Protein AF-A0A8J4QG45-F1 (afdb_monomer)

Solvent-accessible surface area (backbone atoms only — not comparable to full-atom values): 6250 Å² total; per-residue (Å²): 132,86,80,77,76,74,67,79,67,45,32,31,33,36,37,60,54,70,72,54,40,68,73,65,68,37,71,68,53,55,53,52,34,47,77,71,35,31,43,82,40,81,55,62,88,91,49,70,58,76,74,71,56,86,50,55,30,36,44,52,68,76,86,48,72,69,56,52,51,40,52,51,53,26,46,72,77,42,69,80,45,45,61,39,70,50,74,80,65,47,62,38,62,74,35,77,72,51,61,75,55,88,131

Foldseek 3Di:
DDPPPLDAQAEEEEEDDPVCCVVPVDPVVQVVCVVVSYHYHYDDLVDQPLPRDDHQEYEYDDQDPSVLVSVVVCCVNPVNYHYPPRNVVVVCVVPPVSVPDDD

Mean predicted aligned error: 8.52 Å

pLDDT: mean 82.99, std 15.91, range [38.06, 96.12]

Organism: NCBI:txid60419

Sequence (103 aa):
MSSSSSSPMYSIGYAASPMKVQRFIQNSLINQAKQQGIDLIKIDPTKPLTHQGPFGCIINKFYSSDWNHQLHLLSLHHPNVVVIDQPQAIEHVLNRVLMWLPG

Nearest PDB struct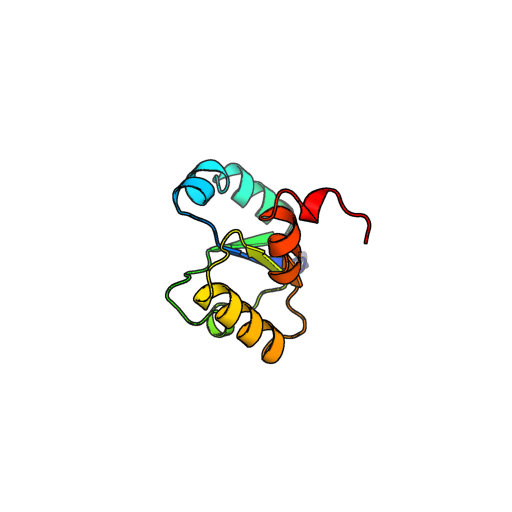ures (foldseek):
  7tn7-assembly1_A-2  TM=9.584E-01  e=4.528E-11  Zea mays
  7tn6-assembly1_A-2  TM=9.558E-01  e=7.756E-11  Zea mays
  7tn3-assembly1_A-2  TM=9.563E-01  e=2.276E-10  Zea mays
  7tn5-assembly1_A-2  TM=9.621E-01  e=4.169E-10  Zea mays
  7tn8-assembly1_A-2  TM=9.280E-01  e=2.128E-10  Zea mays

Secondary structure (DSSP, 8-state):
------PPPEEEEEE--HHHHHHH--HHHHHHHHHTTEEEEE--TTS-GGGS---SEEEE----HHHHHHHHHHHHH-TT-EEES-HHHHHHHHSTTGGGS--

Radius of gyration: 16.19 Å; Cα contacts (8 Å, |Δi|>4): 117; chains: 1; bounding box: 32×30×58 Å

InterPro domains:
  IPR008656 Inositol-tetrakisphosphate 1-kinase [PTHR14217] (9-99)
  IPR041429 Inositol-tetrakisphosphate 1-kinase, N-terminal [PF17927] (12-90)

Structure (mmCIF, N/CA/C/O backbone):
data_AF-A0A8J4QG45-F1
#
_entry.id   AF-A0A8J4QG45-F1
#
loop_
_atom_site.group_PDB
_atom_site.id
_atom_site.type_symbol
_atom_site.label_atom_id
_atom_site.label_alt_id
_atom_site.label_comp_id
_atom_site.label_asym_id
_atom_site.label_entity_id
_atom_site.label_seq_id
_atom_site.pdbx_PDB_ins_code
_atom_site.Cartn_x
_atom_site.Cartn_y
_atom_site.Cartn_z
_atom_site.occupancy
_atom_site.B_iso_or_equiv
_atom_site.auth_seq_id
_atom_site.auth_comp_id
_atom_site.auth_asym_id
_atom_site.auth_atom_id
_atom_site.pdbx_PDB_model_num
ATOM 1 N N . MET A 1 1 ? -24.597 1.446 31.214 1.00 38.06 1 MET A N 1
ATOM 2 C CA . MET A 1 1 ? -23.312 1.047 30.601 1.00 38.06 1 MET A CA 1
ATOM 3 C C . MET A 1 1 ? -23.485 1.187 29.103 1.00 38.06 1 MET A C 1
ATOM 5 O O . MET A 1 1 ? -24.177 0.374 28.508 1.00 38.06 1 MET A O 1
ATOM 9 N N . SER A 1 2 ? -23.007 2.287 28.528 1.00 41.31 2 SER A N 1
ATOM 10 C CA . SER A 1 2 ? -23.213 2.591 27.111 1.00 41.31 2 SER A CA 1
ATOM 11 C C . SER A 1 2 ? -22.343 1.660 26.276 1.00 41.31 2 SER A C 1
ATOM 13 O O . SER A 1 2 ? -21.120 1.754 26.315 1.00 41.31 2 SER A O 1
ATOM 15 N N . SER A 1 3 ? -22.972 0.735 25.558 1.00 46.19 3 SER A N 1
ATOM 16 C CA . SER A 1 3 ? -22.328 -0.061 24.521 1.00 46.19 3 SER A CA 1
ATOM 17 C C . SER A 1 3 ? -21.884 0.886 23.409 1.00 46.19 3 SER A C 1
ATOM 19 O O . SER A 1 3 ? -22.696 1.308 22.588 1.00 46.19 3 SER A O 1
ATOM 21 N N . SER A 1 4 ? -20.608 1.267 23.407 1.00 51.62 4 SER A N 1
ATOM 22 C CA . SER A 1 4 ? -19.989 1.917 22.259 1.00 51.62 4 SER A CA 1
ATOM 23 C C . SER A 1 4 ? -19.990 0.906 21.119 1.00 51.62 4 SER A C 1
ATOM 25 O O . SER A 1 4 ? -19.142 0.015 21.075 1.00 51.62 4 SER A O 1
ATOM 27 N N . SER A 1 5 ? -20.966 0.999 20.221 1.00 50.84 5 SER A N 1
ATOM 28 C CA . SER A 1 5 ? -20.880 0.352 18.921 1.00 50.84 5 SER A CA 1
ATOM 29 C C . SER A 1 5 ? -19.677 0.968 18.213 1.00 50.84 5 SER A C 1
ATOM 31 O O . SER A 1 5 ? -19.758 2.089 17.712 1.00 50.84 5 SER A O 1
ATOM 33 N N . SER A 1 6 ? -18.530 0.290 18.244 1.00 60.97 6 SER A N 1
ATOM 34 C CA . SER A 1 6 ? -17.402 0.657 17.399 1.00 60.97 6 SER A CA 1
ATOM 35 C C . SER A 1 6 ? -17.883 0.516 15.962 1.00 60.97 6 SER A C 1
ATOM 37 O O . SER A 1 6 ? -18.101 -0.606 15.498 1.00 60.97 6 SER A O 1
ATOM 39 N N . SER A 1 7 ? -18.117 1.635 15.280 1.00 61.75 7 SER A N 1
ATOM 40 C CA . SER A 1 7 ? -18.342 1.623 13.838 1.00 61.75 7 SER A CA 1
ATOM 41 C C . SER A 1 7 ? -17.225 0.796 13.185 1.00 61.75 7 SER A C 1
ATOM 43 O O . SER A 1 7 ? -16.072 0.930 13.608 1.00 61.75 7 SER A O 1
ATOM 45 N N . PRO A 1 8 ? -17.538 -0.092 12.224 1.00 71.38 8 PRO A N 1
ATOM 46 C CA . PRO A 1 8 ? -16.530 -0.952 11.622 1.00 71.38 8 PRO A CA 1
ATOM 47 C C . PRO A 1 8 ? -15.400 -0.096 11.050 1.00 71.38 8 PRO A C 1
ATOM 49 O O . PRO A 1 8 ? -15.648 0.827 10.276 1.00 71.38 8 PRO A O 1
ATOM 52 N N . MET A 1 9 ? -14.169 -0.379 11.479 1.00 85.62 9 MET A N 1
ATOM 53 C CA . MET A 1 9 ? -12.992 0.345 11.019 1.00 85.62 9 MET A CA 1
ATOM 54 C C . MET A 1 9 ? -12.608 -0.177 9.630 1.00 85.62 9 MET A C 1
ATOM 56 O O . MET A 1 9 ? -12.377 -1.374 9.460 1.00 85.62 9 MET A O 1
ATOM 60 N N . TYR A 1 10 ? -12.564 0.702 8.632 1.00 92.50 10 TYR A N 1
ATOM 61 C CA . TYR A 1 10 ? -12.213 0.343 7.261 1.00 92.50 10 TYR A CA 1
ATOM 62 C C . TYR A 1 10 ? -10.697 0.408 7.062 1.00 92.50 10 TYR A C 1
ATOM 64 O O . TYR A 1 10 ? -10.110 1.490 7.051 1.00 92.50 10 TYR A O 1
ATOM 72 N N . SER A 1 11 ? -10.067 -0.751 6.875 1.00 95.31 11 SER A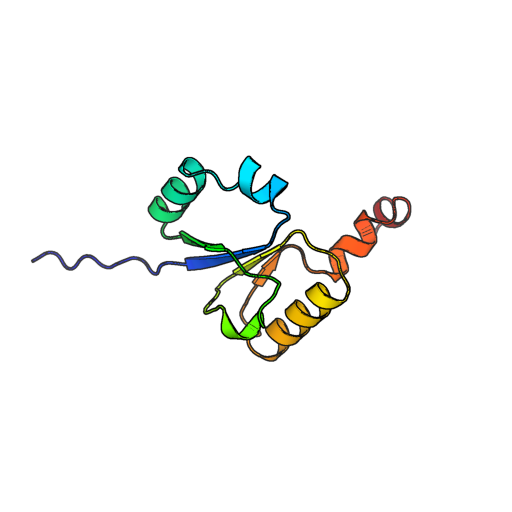 N 1
ATOM 73 C CA . SER A 1 11 ? -8.628 -0.856 6.616 1.00 95.31 11 SER A CA 1
ATOM 74 C C . SER A 1 11 ? -8.301 -0.537 5.158 1.00 95.31 11 SER A C 1
ATOM 76 O O . SER A 1 11 ? -8.674 -1.285 4.249 1.00 95.31 11 SER A O 1
ATOM 78 N N . ILE A 1 12 ? -7.569 0.552 4.931 1.00 96.06 12 ILE A N 1
ATOM 79 C CA . ILE A 1 12 ? -7.078 0.966 3.616 1.00 96.06 12 ILE A CA 1
ATOM 80 C C . ILE A 1 12 ? -5.557 0.819 3.593 1.00 96.06 12 ILE A C 1
ATOM 82 O O . ILE A 1 12 ? -4.831 1.550 4.269 1.00 96.06 12 ILE A O 1
ATOM 86 N N . GLY A 1 13 ? -5.068 -0.120 2.788 1.00 96.12 13 GLY A N 1
ATOM 87 C CA . GLY A 1 13 ? -3.644 -0.270 2.517 1.00 96.12 13 GLY A CA 1
ATOM 88 C C . GLY A 1 13 ? -3.147 0.849 1.599 1.00 96.12 13 GLY A C 1
ATOM 89 O O . GLY A 1 13 ? -3.826 1.201 0.638 1.00 96.12 13 GLY A O 1
ATOM 90 N N . TYR A 1 14 ? -1.965 1.410 1.847 1.00 95.06 14 TYR A N 1
ATOM 91 C CA . TYR A 1 14 ? -1.353 2.382 0.941 1.00 95.06 14 TYR A CA 1
ATOM 92 C C . TYR A 1 14 ? 0.095 2.046 0.582 1.00 95.06 14 TYR A C 1
ATOM 94 O O . TYR A 1 14 ? 0.907 1.692 1.438 1.00 95.06 14 TYR A O 1
ATOM 102 N N . ALA A 1 15 ? 0.432 2.212 -0.697 1.00 92.94 15 ALA A N 1
ATOM 103 C CA . ALA A 1 15 ? 1.743 1.917 -1.265 1.00 92.94 15 ALA A CA 1
ATOM 104 C C . ALA A 1 15 ? 2.199 3.058 -2.194 1.00 92.94 15 ALA A C 1
ATOM 106 O O . ALA A 1 15 ? 1.649 3.265 -3.275 1.00 92.94 15 ALA A O 1
ATOM 107 N N . ALA A 1 16 ? 3.212 3.828 -1.792 1.00 89.00 16 ALA A N 1
ATOM 108 C CA . ALA A 1 16 ? 3.768 4.906 -2.611 1.00 89.00 16 ALA A CA 1
ATOM 109 C C . ALA A 1 16 ? 5.263 5.109 -2.341 1.00 89.00 16 ALA A C 1
ATOM 111 O O . ALA A 1 16 ? 5.794 4.639 -1.332 1.00 89.00 16 ALA A O 1
ATOM 112 N N . SER A 1 17 ? 5.947 5.847 -3.225 1.00 85.75 17 SER A N 1
ATOM 113 C CA . SER A 1 17 ? 7.368 6.155 -3.033 1.00 85.75 17 SER A CA 1
ATOM 114 C C . SER A 1 17 ? 7.614 6.878 -1.698 1.00 85.75 17 SER A C 1
ATOM 116 O O . SER A 1 17 ? 6.762 7.671 -1.277 1.00 85.75 17 SER A O 1
ATOM 118 N N . PRO A 1 18 ? 8.779 6.682 -1.047 1.00 84.88 18 PRO A N 1
ATOM 119 C CA . PRO A 1 18 ? 9.068 7.283 0.258 1.00 84.88 18 PRO A CA 1
ATOM 120 C C . PRO A 1 18 ? 8.837 8.798 0.295 1.00 84.88 18 PRO A C 1
ATOM 122 O O . PRO A 1 18 ? 8.200 9.302 1.216 1.00 84.88 18 PRO A O 1
ATOM 125 N N . MET A 1 19 ? 9.244 9.512 -0.761 1.00 85.81 19 MET A N 1
ATOM 126 C CA . MET A 1 19 ? 9.012 10.955 -0.888 1.00 85.81 19 MET A CA 1
ATOM 127 C C . MET A 1 19 ? 7.523 11.326 -0.914 1.00 85.81 19 MET A C 1
ATOM 129 O O . MET A 1 19 ? 7.140 12.351 -0.359 1.00 85.81 19 MET A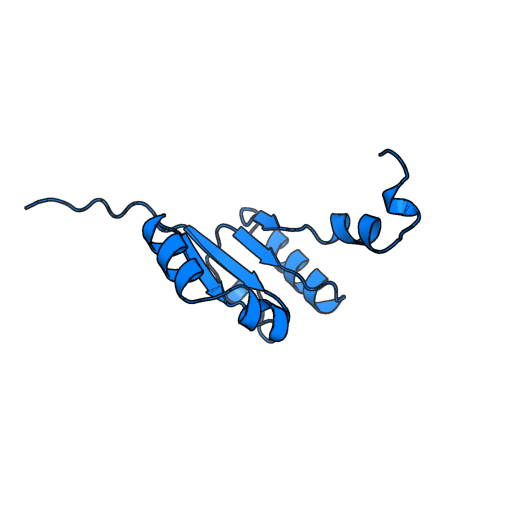 O 1
ATOM 133 N N . LYS A 1 20 ? 6.662 10.526 -1.557 1.00 82.56 20 LYS A N 1
ATOM 134 C CA . LYS A 1 20 ? 5.215 10.790 -1.577 1.00 82.56 20 LYS A CA 1
ATOM 135 C C . LYS A 1 20 ? 4.582 10.474 -0.230 1.00 82.56 20 LYS A C 1
ATOM 137 O O . LYS A 1 20 ? 3.783 11.271 0.244 1.00 82.56 20 LYS A O 1
ATOM 142 N N . VAL A 1 21 ? 4.974 9.370 0.405 1.00 86.19 21 VAL A N 1
ATOM 143 C CA . VAL A 1 21 ? 4.500 9.041 1.756 1.00 86.19 21 VAL A CA 1
ATOM 144 C C . VAL A 1 21 ? 4.852 10.170 2.720 1.00 86.19 21 VAL A C 1
ATOM 146 O O . VAL A 1 21 ? 3.965 10.688 3.386 1.00 86.19 21 VAL A O 1
ATOM 149 N N . GLN A 1 22 ? 6.104 10.634 2.711 1.00 87.06 22 GLN A N 1
ATOM 150 C CA . GLN A 1 22 ? 6.534 11.742 3.559 1.00 87.06 22 GLN A CA 1
ATOM 151 C C . GLN A 1 22 ? 5.776 13.038 3.263 1.00 87.06 22 GLN A C 1
ATOM 153 O O . GLN A 1 22 ? 5.518 13.798 4.179 1.00 87.06 22 GLN A O 1
ATOM 158 N N . ARG A 1 23 ? 5.409 13.332 2.013 1.00 88.25 23 ARG A N 1
ATOM 159 C CA . ARG A 1 23 ? 4.698 14.582 1.690 1.00 88.25 23 ARG A CA 1
ATOM 160 C C . ARG A 1 23 ? 3.203 14.531 1.999 1.00 88.25 23 ARG A C 1
ATOM 162 O O . ARG A 1 23 ? 2.658 15.545 2.415 1.00 88.25 23 ARG A O 1
ATOM 169 N N . PHE A 1 24 ? 2.552 13.388 1.794 1.00 87.06 24 PHE A N 1
ATOM 170 C CA . PHE A 1 24 ? 1.087 13.290 1.820 1.00 87.06 24 PHE A CA 1
ATOM 171 C C . PHE A 1 24 ? 0.532 12.546 3.037 1.00 87.06 24 PHE A C 1
ATOM 173 O O . PHE A 1 24 ? -0.543 12.894 3.516 1.00 87.06 24 PHE A O 1
ATOM 180 N N . ILE A 1 25 ? 1.250 11.556 3.573 1.00 90.31 25 ILE A N 1
ATOM 181 C CA . ILE A 1 25 ? 0.791 10.753 4.715 1.00 90.31 25 ILE A CA 1
ATOM 182 C C . ILE A 1 25 ? 1.300 11.379 6.014 1.00 90.31 25 ILE A C 1
ATOM 184 O O . ILE A 1 25 ? 2.166 10.856 6.710 1.00 90.31 25 ILE A O 1
ATOM 188 N N . GLN A 1 26 ? 0.778 12.568 6.294 1.00 94.12 26 GLN A N 1
ATOM 189 C CA . GLN A 1 26 ? 1.064 13.326 7.507 1.00 94.12 26 GLN A CA 1
ATOM 190 C C . GLN A 1 26 ? 0.179 12.864 8.669 1.00 94.12 26 GLN A C 1
ATOM 192 O O . GLN A 1 26 ? -0.909 12.324 8.462 1.00 94.12 26 GLN A O 1
ATOM 197 N N . ASN A 1 27 ? 0.602 13.150 9.905 1.00 93.06 27 ASN A N 1
ATOM 198 C CA . ASN A 1 27 ? -0.182 12.829 11.106 1.00 93.06 27 ASN A CA 1
ATOM 199 C C . ASN A 1 27 ? -1.590 13.437 11.066 1.00 93.06 27 ASN A C 1
ATOM 201 O O . ASN A 1 27 ? -2.533 12.826 11.556 1.00 93.06 27 ASN A O 1
ATOM 205 N N . SER A 1 28 ? -1.748 14.613 10.452 1.00 94.69 28 SER A N 1
ATOM 206 C CA . SER A 1 28 ? -3.057 15.235 10.243 1.00 94.69 28 SER A CA 1
ATOM 207 C C . SER A 1 28 ? -3.992 14.333 9.436 1.00 94.69 28 SER A C 1
ATOM 209 O O . SER A 1 28 ? -5.106 14.081 9.882 1.00 94.69 28 SER A O 1
ATOM 211 N N . LEU A 1 29 ? -3.532 13.783 8.308 1.00 94.12 29 LEU A N 1
ATOM 212 C CA . LEU A 1 29 ? -4.319 12.863 7.484 1.00 94.12 29 LEU A CA 1
ATOM 213 C C . LEU A 1 29 ? -4.658 11.577 8.245 1.00 94.12 29 LEU A C 1
ATOM 215 O O . LEU A 1 29 ? -5.807 11.151 8.225 1.00 94.12 29 LEU A O 1
ATOM 219 N N . ILE A 1 30 ? -3.683 10.984 8.940 1.00 93.81 30 ILE A N 1
ATOM 220 C CA . ILE A 1 30 ? -3.892 9.755 9.725 1.00 93.81 30 ILE A CA 1
ATOM 221 C C . ILE A 1 30 ? -4.948 9.986 10.812 1.00 93.81 30 ILE A C 1
ATOM 223 O O . ILE A 1 30 ? -5.861 9.179 10.978 1.00 93.81 30 ILE A O 1
ATOM 227 N N . ASN A 1 31 ? -4.851 11.100 11.538 1.00 94.50 31 ASN A N 1
ATOM 228 C CA . ASN A 1 31 ? -5.788 11.430 12.606 1.00 94.50 31 ASN A CA 1
ATOM 229 C C . ASN A 1 31 ? -7.191 11.713 12.059 1.00 94.50 31 ASN A C 1
ATOM 231 O O . ASN A 1 31 ? -8.169 11.243 12.635 1.00 94.50 31 ASN A O 1
ATOM 235 N N . GLN A 1 32 ? -7.293 12.434 10.938 1.00 95.56 32 GLN A N 1
ATOM 236 C CA . GLN A 1 32 ? -8.571 12.665 10.262 1.00 95.56 32 GLN A CA 1
ATOM 237 C C . GLN A 1 32 ? -9.196 11.352 9.773 1.00 95.56 32 GLN A C 1
ATOM 239 O O . GLN A 1 32 ? -10.371 11.114 10.030 1.00 95.56 32 GLN A O 1
ATOM 244 N N . ALA A 1 33 ? -8.419 10.465 9.145 1.00 94.19 33 ALA A N 1
ATOM 245 C CA . ALA A 1 33 ? -8.898 9.156 8.702 1.00 94.19 33 ALA A CA 1
ATOM 246 C C . ALA A 1 33 ? -9.453 8.334 9.876 1.00 94.19 33 ALA A C 1
ATOM 248 O O . ALA A 1 33 ? -10.581 7.849 9.810 1.00 94.19 33 ALA A O 1
ATOM 249 N N . LYS A 1 34 ? -8.725 8.277 10.998 1.00 94.00 34 LYS A N 1
ATOM 250 C CA . LYS A 1 34 ? -9.181 7.577 12.209 1.00 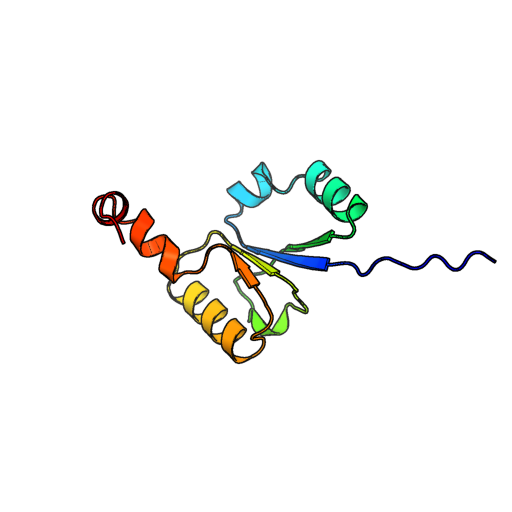94.00 34 LYS A CA 1
ATOM 251 C C . LYS A 1 34 ? -10.487 8.138 12.767 1.00 94.00 34 LYS A C 1
ATOM 253 O O . LYS A 1 34 ? -11.352 7.365 13.164 1.00 94.00 34 LYS A O 1
ATOM 258 N N . GLN A 1 35 ? -10.661 9.462 12.766 1.00 94.38 35 GLN A N 1
ATOM 259 C CA . GLN A 1 35 ? -11.920 10.100 13.178 1.00 94.38 35 GLN A CA 1
ATOM 260 C C . GLN A 1 35 ? -13.104 9.713 12.280 1.00 94.38 35 GLN A C 1
ATOM 262 O O . GLN A 1 35 ? -14.240 9.721 12.742 1.00 94.38 35 GLN A O 1
ATOM 267 N N . GLN A 1 36 ? -12.836 9.339 11.028 1.00 93.56 36 GLN A N 1
ATOM 268 C CA . GLN A 1 36 ? -13.828 8.838 10.073 1.00 93.56 36 GLN A CA 1
ATOM 269 C C . GLN A 1 36 ? -13.948 7.302 10.077 1.00 93.56 36 GLN A C 1
ATOM 271 O O . GLN A 1 36 ? -14.595 6.736 9.200 1.00 93.56 36 GLN A O 1
ATOM 276 N N . GLY A 1 37 ? -13.325 6.607 11.037 1.00 94.19 37 GLY A N 1
ATOM 277 C CA . GLY A 1 37 ? -13.351 5.144 11.108 1.00 94.19 37 GLY A CA 1
ATOM 278 C C . GLY A 1 37 ? -12.509 4.456 10.031 1.00 94.19 37 GLY A C 1
ATOM 279 O O . GLY A 1 37 ? -12.799 3.323 9.663 1.00 94.19 37 GLY A O 1
ATOM 280 N N . ILE A 1 38 ? -11.480 5.123 9.510 1.00 95.06 38 ILE A N 1
ATOM 281 C CA . ILE A 1 38 ? -10.561 4.580 8.505 1.00 95.06 38 ILE A CA 1
ATOM 282 C C . ILE A 1 38 ? -9.198 4.332 9.149 1.00 95.06 38 ILE A C 1
ATOM 284 O O . ILE A 1 38 ? -8.631 5.224 9.785 1.00 95.06 38 ILE A O 1
ATOM 288 N N . ASP A 1 39 ? -8.642 3.143 8.924 1.00 94.25 39 ASP A N 1
ATOM 289 C CA . ASP A 1 39 ? -7.265 2.822 9.289 1.00 94.25 39 ASP A CA 1
ATOM 290 C C . ASP A 1 39 ? -6.374 2.798 8.049 1.00 94.25 39 ASP A C 1
ATOM 292 O O . ASP A 1 39 ? -6.587 2.016 7.122 1.00 94.25 39 ASP A O 1
ATOM 296 N N . LEU A 1 40 ? -5.383 3.690 8.018 1.00 94.50 40 LEU A N 1
ATOM 297 C CA . LEU A 1 40 ? -4.426 3.791 6.921 1.00 94.50 40 LEU A CA 1
ATOM 298 C C . LEU A 1 40 ? -3.209 2.923 7.233 1.00 94.50 40 LEU A C 1
ATOM 300 O O . LEU A 1 40 ? -2.376 3.277 8.070 1.00 94.50 40 LEU A O 1
ATOM 304 N N . ILE A 1 41 ? -3.065 1.823 6.502 1.00 94.81 41 ILE A N 1
ATOM 305 C CA . ILE A 1 41 ? -2.027 0.821 6.734 1.00 94.81 41 ILE A CA 1
ATOM 306 C C . ILE A 1 41 ? -0.953 0.947 5.660 1.00 94.81 41 ILE A C 1
ATOM 308 O O . ILE A 1 41 ? -1.215 0.792 4.468 1.00 94.81 41 ILE A O 1
ATOM 312 N N . LYS A 1 42 ? 0.287 1.217 6.069 1.00 94.06 42 LYS A N 1
ATOM 313 C CA . LYS A 1 42 ? 1.414 1.259 5.134 1.00 94.06 42 LYS A CA 1
ATOM 314 C C . LYS A 1 42 ? 1.711 -0.147 4.623 1.00 94.06 42 LYS A C 1
ATOM 316 O O . LYS A 1 42 ? 2.013 -1.028 5.422 1.00 94.06 42 LYS A O 1
ATOM 321 N N . ILE A 1 43 ? 1.707 -0.325 3.308 1.00 95.44 43 ILE A N 1
ATOM 322 C CA . ILE A 1 43 ? 2.129 -1.571 2.671 1.00 95.44 43 ILE A CA 1
ATOM 323 C C . ILE A 1 43 ? 3.650 -1.568 2.507 1.00 95.44 43 ILE A C 1
ATOM 325 O O . ILE A 1 43 ? 4.249 -0.584 2.060 1.00 95.44 43 ILE A O 1
ATOM 329 N N . ASP A 1 44 ? 4.266 -2.693 2.847 1.00 92.00 44 ASP A N 1
ATOM 330 C CA . ASP A 1 44 ? 5.665 -2.991 2.580 1.00 92.00 44 ASP A CA 1
ATOM 331 C C . ASP A 1 44 ? 5.781 -3.715 1.225 1.00 92.00 44 ASP A C 1
ATOM 333 O O . ASP A 1 44 ? 5.416 -4.889 1.130 1.00 92.00 44 ASP A O 1
ATOM 337 N N . PRO A 1 45 ? 6.276 -3.060 0.158 1.00 88.06 45 PRO A N 1
ATOM 338 C CA . PRO A 1 45 ? 6.334 -3.664 -1.174 1.00 88.06 45 PRO A CA 1
ATOM 339 C C . PRO A 1 45 ? 7.350 -4.813 -1.274 1.00 88.06 45 PRO A C 1
ATOM 341 O O . PRO A 1 45 ? 7.356 -5.527 -2.276 1.00 88.06 45 PRO A O 1
ATOM 344 N N . THR A 1 46 ? 8.207 -4.998 -0.261 1.00 89.62 46 THR A N 1
ATOM 345 C CA . THR A 1 46 ? 9.207 -6.078 -0.217 1.00 89.62 46 THR A CA 1
ATOM 346 C C . THR A 1 46 ? 8.641 -7.405 0.292 1.00 89.62 46 THR A C 1
ATOM 348 O O . THR A 1 46 ? 9.327 -8.425 0.248 1.00 89.62 46 THR A O 1
ATOM 351 N N . LYS A 1 47 ? 7.390 -7.414 0.767 1.00 93.62 47 LYS A N 1
ATOM 352 C CA . LYS A 1 47 ? 6.707 -8.595 1.307 1.00 93.62 47 LYS A CA 1
ATOM 353 C C . LYS A 1 47 ? 5.495 -8.962 0.453 1.00 93.62 47 LYS A C 1
ATOM 355 O O . LYS A 1 47 ? 4.897 -8.071 -0.144 1.00 93.62 47 LYS A O 1
ATOM 360 N N . PRO A 1 48 ? 5.063 -10.238 0.443 1.00 95.06 48 PRO A N 1
ATOM 361 C CA . PRO A 1 48 ? 3.861 -10.647 -0.279 1.00 95.06 48 PRO A CA 1
ATOM 362 C C . PRO A 1 48 ? 2.629 -9.841 0.147 1.00 95.06 48 PRO A C 1
ATOM 364 O O . PRO A 1 48 ? 2.240 -9.855 1.316 1.00 95.06 48 PRO A O 1
ATOM 367 N N . LEU A 1 49 ? 2.005 -9.142 -0.802 1.00 95.50 49 LEU A N 1
ATOM 368 C CA . LEU A 1 49 ? 0.846 -8.284 -0.546 1.00 95.50 49 LEU A CA 1
ATOM 369 C C . LEU A 1 49 ? -0.355 -9.037 0.047 1.00 95.50 49 LEU A C 1
ATOM 371 O O . LEU A 1 49 ? -1.039 -8.528 0.934 1.00 95.50 49 LEU A O 1
ATOM 375 N N . THR A 1 50 ? -0.570 -10.276 -0.392 1.00 95.31 50 THR A N 1
ATOM 376 C CA . THR A 1 50 ? -1.657 -11.162 0.059 1.00 95.31 50 THR A CA 1
ATOM 377 C C . THR A 1 50 ? -1.624 -11.477 1.556 1.00 95.31 50 THR A C 1
ATOM 379 O O . THR A 1 50 ? -2.641 -11.909 2.093 1.00 95.31 50 THR A O 1
ATOM 382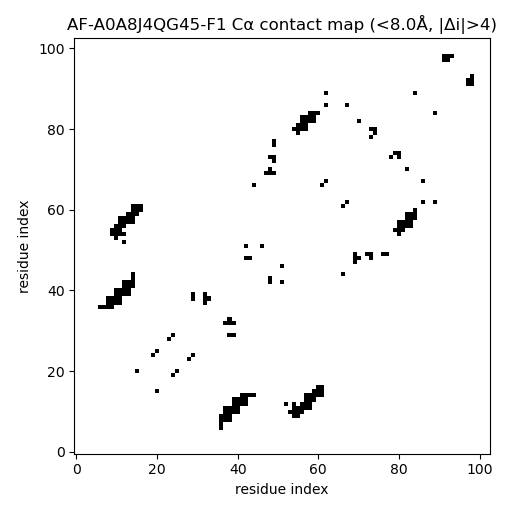 N N . HIS A 1 51 ? -0.487 -11.266 2.231 1.00 95.12 51 HIS A N 1
ATOM 383 C CA . HIS A 1 51 ? -0.295 -11.551 3.658 1.00 95.12 51 HIS A CA 1
ATOM 384 C C . HIS A 1 51 ? -0.306 -10.297 4.546 1.00 95.12 51 HIS A C 1
ATOM 386 O O . HIS A 1 51 ? -0.114 -10.410 5.753 1.00 95.12 51 HIS A O 1
ATOM 392 N N . GLN A 1 52 ? -0.487 -9.103 3.975 1.00 94.69 52 GLN A N 1
ATOM 393 C CA . GLN A 1 52 ? -0.414 -7.838 4.724 1.00 94.69 52 GLN A CA 1
ATOM 394 C C . GLN A 1 52 ? -1.788 -7.296 5.151 1.00 94.69 52 GLN A C 1
ATOM 396 O O . GLN A 1 52 ? -1.849 -6.298 5.865 1.00 94.69 52 GLN A O 1
ATOM 401 N N . GLY A 1 53 ? -2.871 -7.942 4.707 1.00 88.25 53 GLY A N 1
ATOM 402 C CA . GLY A 1 53 ? -4.248 -7.583 5.038 1.00 88.25 53 GLY A CA 1
ATOM 403 C C . GLY A 1 53 ? -4.718 -8.086 6.415 1.00 88.25 53 GLY A C 1
ATOM 404 O O . GLY A 1 53 ? -3.922 -8.600 7.201 1.00 88.25 53 GLY A O 1
ATOM 405 N N . PRO A 1 54 ? -6.024 -7.975 6.711 1.00 91.94 54 PRO A N 1
ATOM 406 C CA . PRO A 1 54 ? -7.109 -7.704 5.766 1.00 91.94 54 PRO A CA 1
ATOM 407 C C . PRO A 1 54 ? -7.174 -6.239 5.314 1.00 91.94 54 PRO A C 1
ATOM 409 O O . PRO A 1 54 ? -6.994 -5.315 6.105 1.00 91.94 54 PRO A O 1
ATOM 412 N N . PHE A 1 55 ? -7.483 -6.035 4.034 1.00 95.19 55 PHE A N 1
ATOM 413 C CA . PHE A 1 55 ? -7.756 -4.720 3.454 1.00 95.19 55 PHE A CA 1
ATOM 414 C C . PHE A 1 55 ? -9.181 -4.695 2.908 1.00 95.19 55 PHE A C 1
ATOM 416 O O . PHE A 1 55 ? -9.644 -5.687 2.356 1.00 95.19 55 PHE A O 1
ATOM 423 N N . GLY A 1 56 ? -9.869 -3.562 3.029 1.00 92.94 56 GLY A N 1
ATOM 424 C CA . GLY A 1 56 ? -11.056 -3.279 2.216 1.00 92.94 56 GLY A CA 1
ATOM 425 C C . GLY A 1 56 ? -10.684 -2.617 0.888 1.00 92.94 56 GLY A C 1
ATOM 426 O O . GLY A 1 56 ? -11.351 -2.807 -0.125 1.00 92.94 56 GLY A O 1
ATOM 427 N N . CYS A 1 57 ? -9.590 -1.853 0.882 1.00 94.81 57 CYS A N 1
ATOM 428 C CA . CYS A 1 57 ? -9.114 -1.117 -0.282 1.00 94.81 57 CYS A CA 1
ATOM 429 C C . CYS A 1 57 ? -7.587 -0.956 -0.246 1.00 94.81 57 CYS A C 1
ATOM 431 O O . CYS A 1 57 ? -6.987 -0.924 0.830 1.00 94.81 57 CYS A O 1
ATOM 433 N N . ILE A 1 58 ? -6.968 -0.824 -1.417 1.00 95.25 58 ILE A N 1
ATOM 434 C CA . ILE A 1 58 ? -5.565 -0.461 -1.597 1.00 95.25 58 ILE A CA 1
ATOM 435 C C . ILE A 1 58 ? -5.457 0.795 -2.455 1.00 95.25 58 ILE A C 1
ATOM 437 O O . ILE A 1 58 ? -5.943 0.824 -3.580 1.00 95.25 58 ILE A O 1
ATOM 441 N N . ILE A 1 59 ? -4.727 1.791 -1.955 1.00 93.38 59 ILE A N 1
ATOM 442 C CA . ILE A 1 59 ? -4.309 2.979 -2.700 1.00 93.38 59 ILE A CA 1
ATOM 443 C C . ILE A 1 59 ? -2.833 2.824 -3.067 1.00 93.38 59 ILE A C 1
ATOM 445 O O . ILE A 1 59 ? -1.971 2.718 -2.197 1.00 93.38 59 ILE A O 1
ATOM 449 N N . ASN A 1 60 ? -2.506 2.830 -4.353 1.00 89.31 60 ASN A N 1
ATOM 450 C CA . ASN A 1 60 ? -1.155 2.564 -4.825 1.00 89.31 60 ASN A CA 1
ATOM 451 C C . ASN A 1 60 ? -0.680 3.575 -5.874 1.00 89.31 60 ASN A C 1
ATOM 453 O O . ASN A 1 60 ? -1.467 4.168 -6.604 1.00 89.31 60 ASN A O 1
ATOM 457 N N . LYS A 1 61 ? 0.637 3.796 -5.921 1.00 84.44 61 LYS A N 1
ATOM 458 C CA . LYS A 1 61 ? 1.287 4.694 -6.888 1.00 84.44 61 LYS A CA 1
ATOM 459 C C . LYS A 1 61 ? 2.598 4.117 -7.430 1.00 84.44 61 LYS A C 1
ATOM 461 O O . LYS A 1 61 ? 3.558 4.861 -7.652 1.00 84.44 61 LYS A O 1
ATOM 466 N N . PHE A 1 62 ? 2.642 2.794 -7.579 1.00 81.38 62 PHE A N 1
ATOM 467 C CA . PHE A 1 62 ? 3.748 2.031 -8.156 1.00 81.38 62 PHE A CA 1
ATOM 468 C C . PHE A 1 62 ? 3.276 1.346 -9.439 1.00 81.38 62 PHE A C 1
ATOM 470 O O . PHE A 1 62 ? 2.152 0.866 -9.484 1.00 81.38 62 PHE A O 1
ATOM 477 N N . TYR A 1 63 ? 4.137 1.281 -10.458 1.00 76.94 63 TYR A N 1
ATOM 478 C CA . TYR A 1 63 ? 3.788 0.742 -11.785 1.00 76.94 63 TYR A CA 1
ATOM 479 C C . TYR A 1 63 ? 4.830 -0.252 -12.318 1.00 76.94 63 TYR A C 1
ATOM 481 O O . TYR A 1 63 ? 4.975 -0.418 -13.525 1.00 76.94 63 TYR A O 1
ATOM 489 N N . SER A 1 64 ? 5.614 -0.875 -11.434 1.00 85.12 64 SER A N 1
ATOM 490 C CA . SER A 1 64 ? 6.567 -1.913 -11.840 1.00 85.12 64 SER A CA 1
ATOM 491 C C . SER A 1 64 ? 5.852 -3.232 -12.144 1.00 85.12 64 SER A C 1
ATOM 493 O O . SER A 1 64 ? 4.778 -3.507 -11.607 1.00 85.12 64 SER A O 1
ATOM 495 N N . SER A 1 65 ? 6.480 -4.080 -12.963 1.00 85.56 65 SER A N 1
ATOM 496 C CA . SER A 1 65 ? 6.007 -5.443 -13.252 1.00 85.56 65 SER A CA 1
ATOM 497 C C . SER A 1 65 ? 5.759 -6.249 -11.978 1.00 85.56 65 SER A C 1
ATOM 499 O O . SER A 1 65 ? 4.717 -6.883 -11.841 1.00 85.56 65 SER A O 1
ATOM 501 N N . ASP A 1 66 ? 6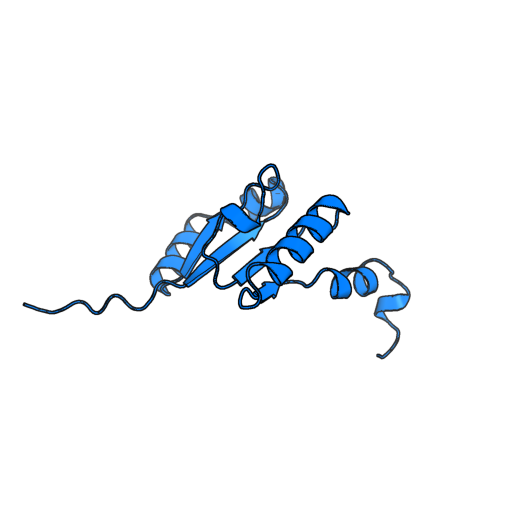.683 -6.169 -11.021 1.00 90.00 66 ASP A N 1
ATOM 502 C CA . ASP A 1 66 ? 6.617 -6.934 -9.775 1.00 90.00 66 ASP A CA 1
ATOM 503 C C . ASP A 1 66 ? 5.442 -6.486 -8.908 1.00 90.00 66 ASP A C 1
ATOM 505 O O . ASP A 1 66 ? 4.741 -7.309 -8.321 1.00 90.00 66 ASP A O 1
ATOM 509 N N . TRP A 1 67 ? 5.189 -5.177 -8.855 1.00 91.12 67 TRP A N 1
ATOM 510 C CA . TRP A 1 67 ? 4.047 -4.635 -8.129 1.00 91.12 67 TRP A CA 1
ATOM 511 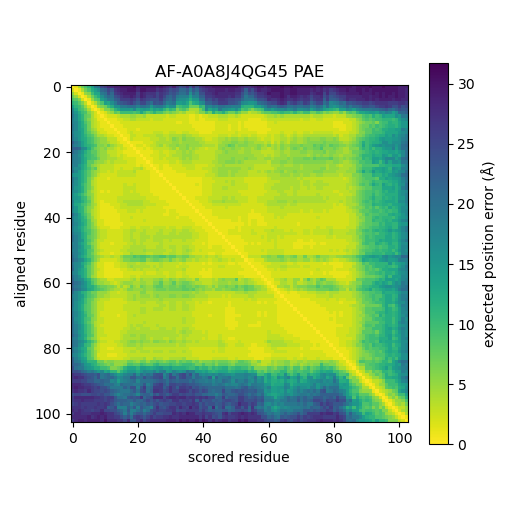C C . TRP A 1 67 ? 2.725 -5.035 -8.789 1.00 91.12 67 TRP A C 1
ATOM 513 O O . TRP A 1 67 ? 1.803 -5.479 -8.106 1.00 91.12 67 TRP A O 1
ATOM 523 N N . ASN A 1 68 ? 2.651 -4.971 -10.121 1.00 90.06 68 ASN A N 1
ATOM 524 C CA . ASN A 1 68 ? 1.480 -5.422 -10.872 1.00 90.06 68 ASN A CA 1
ATOM 525 C C . ASN A 1 68 ? 1.212 -6.920 -10.659 1.00 90.06 68 ASN A C 1
ATOM 527 O O . ASN A 1 68 ? 0.062 -7.318 -10.485 1.00 90.06 68 ASN A O 1
ATOM 531 N N . HIS A 1 69 ? 2.262 -7.742 -10.599 1.00 91.81 69 HIS A N 1
ATOM 532 C CA . HIS A 1 69 ? 2.143 -9.160 -10.270 1.00 91.81 69 HIS A CA 1
ATOM 533 C C . HIS A 1 69 ? 1.608 -9.372 -8.844 1.00 91.81 69 HIS A C 1
ATOM 535 O O . HIS A 1 69 ? 0.710 -10.187 -8.641 1.00 91.81 69 HIS A O 1
ATOM 541 N N . GLN A 1 70 ? 2.077 -8.599 -7.857 1.00 94.00 70 GLN A N 1
ATOM 542 C CA . GLN A 1 70 ? 1.528 -8.653 -6.496 1.00 94.00 70 GLN A CA 1
ATOM 543 C C . GLN A 1 70 ? 0.044 -8.255 -6.437 1.00 94.00 70 GLN A C 1
ATOM 545 O O . GLN A 1 70 ? -0.729 -8.910 -5.738 1.00 94.00 70 GLN A O 1
ATOM 550 N N . LEU A 1 71 ? -0.372 -7.223 -7.180 1.00 93.38 71 LEU A N 1
ATOM 551 C CA . LEU A 1 71 ? -1.780 -6.816 -7.274 1.00 93.38 71 LEU A CA 1
ATOM 552 C C . LEU A 1 71 ? -2.649 -7.880 -7.955 1.00 93.38 71 LEU A C 1
ATOM 554 O O . LEU A 1 71 ? -3.773 -8.118 -7.518 1.00 93.38 71 LEU A O 1
ATOM 558 N N . HIS A 1 72 ? -2.126 -8.553 -8.980 1.00 92.62 72 HIS A N 1
ATOM 559 C CA . HIS A 1 72 ? -2.809 -9.675 -9.620 1.00 92.62 72 HIS A CA 1
ATOM 560 C C . HIS A 1 72 ? -2.984 -10.857 -8.657 1.00 92.62 72 HIS A C 1
ATOM 562 O O . HIS A 1 72 ? -4.078 -11.397 -8.520 1.00 92.62 72 HIS A O 1
ATOM 568 N N . LEU A 1 73 ? -1.935 -11.230 -7.917 1.00 94.94 73 LEU A N 1
ATOM 569 C CA . LEU A 1 73 ? -2.050 -12.268 -6.891 1.00 94.94 73 LEU A CA 1
ATOM 570 C C . LEU A 1 73 ? -3.062 -11.881 -5.811 1.00 94.94 73 LEU A C 1
ATOM 572 O O . LEU A 1 73 ? -3.836 -12.729 -5.369 1.00 94.94 73 LEU A O 1
ATOM 576 N N . LEU A 1 74 ? -3.091 -10.612 -5.402 1.00 94.75 74 LEU A N 1
ATOM 577 C CA . LEU A 1 74 ? -4.084 -10.125 -4.456 1.00 94.75 74 LEU A CA 1
ATOM 578 C C . LEU A 1 74 ? -5.509 -10.285 -4.991 1.00 94.75 74 LEU A C 1
ATOM 580 O O . LEU A 1 74 ? -6.347 -10.786 -4.251 1.00 94.75 74 LEU A O 1
ATOM 584 N N . SER A 1 75 ? -5.788 -9.916 -6.244 1.00 92.75 75 SER A N 1
ATOM 585 C CA . SER A 1 75 ? -7.146 -10.021 -6.794 1.00 92.75 75 SER A CA 1
ATOM 586 C C . SER A 1 75 ? -7.631 -11.468 -6.915 1.00 92.75 75 SER A C 1
ATOM 588 O O . SER A 1 75 ? -8.824 -11.721 -6.766 1.00 92.75 75 SER A O 1
ATOM 590 N N . LEU A 1 76 ? -6.720 -12.424 -7.124 1.00 93.94 76 LEU A N 1
ATOM 591 C CA . LEU A 1 76 ? -7.044 -13.853 -7.135 1.00 93.94 76 LEU A CA 1
ATOM 592 C C . LEU A 1 76 ? -7.379 -14.395 -5.738 1.00 93.94 76 LEU A C 1
ATOM 594 O O . LEU A 1 76 ? -8.311 -15.181 -5.594 1.00 93.94 76 LEU A O 1
ATOM 598 N N . HIS A 1 77 ? -6.623 -13.994 -4.711 1.00 94.88 77 HIS A N 1
ATOM 599 C CA . HIS A 1 77 ? -6.791 -14.519 -3.347 1.00 94.88 77 HIS A CA 1
ATOM 600 C C . HIS A 1 77 ? -7.839 -13.752 -2.533 1.00 94.88 77 HIS A C 1
ATOM 602 O O . HIS A 1 77 ? -8.456 -14.312 -1.631 1.00 94.88 77 HIS A O 1
ATOM 608 N N . HIS A 1 78 ? -8.032 -12.470 -2.843 1.00 94.25 78 HIS A N 1
ATOM 609 C CA . HIS A 1 78 ? -8.873 -11.536 -2.101 1.00 94.25 78 HIS A CA 1
ATOM 610 C C . HIS A 1 78 ? -9.707 -10.679 -3.073 1.00 94.25 78 HIS A C 1
ATOM 612 O O . HIS A 1 78 ? -9.500 -9.467 -3.166 1.00 94.25 78 HIS A O 1
ATOM 618 N N . PRO A 1 79 ? -10.673 -11.278 -3.798 1.00 91.94 79 PRO A N 1
ATOM 619 C CA . PRO A 1 79 ? -11.405 -10.612 -4.885 1.00 91.94 79 PRO A CA 1
ATOM 620 C C . PRO A 1 79 ? -12.266 -9.420 -4.438 1.00 91.94 79 PRO A C 1
ATOM 622 O O . PRO A 1 79 ? -12.659 -8.600 -5.262 1.00 91.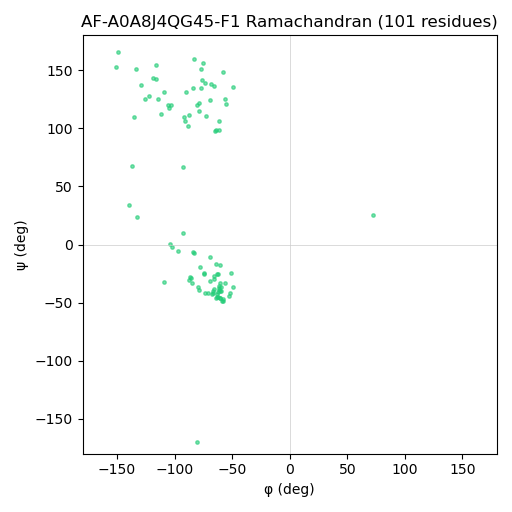94 79 PRO A O 1
ATOM 625 N N . ASN A 1 80 ? -12.547 -9.302 -3.138 1.00 93.69 80 ASN A N 1
ATOM 626 C CA . ASN A 1 80 ? -13.328 -8.200 -2.570 1.00 93.69 80 ASN A CA 1
ATOM 627 C C . ASN A 1 80 ? -12.487 -6.946 -2.271 1.00 93.69 80 ASN A C 1
ATOM 629 O O . ASN A 1 80 ? -13.043 -5.927 -1.868 1.00 93.69 80 ASN A O 1
ATOM 633 N N . VAL A 1 81 ? -11.159 -7.010 -2.423 1.00 94.81 81 VAL A N 1
ATOM 634 C CA . VAL A 1 81 ? -10.282 -5.860 -2.178 1.00 94.81 81 VAL A CA 1
ATOM 635 C C . VAL A 1 81 ? -10.304 -4.938 -3.388 1.00 94.81 81 VAL A C 1
ATOM 637 O O . VAL A 1 81 ? -9.896 -5.316 -4.486 1.00 94.81 81 VAL A O 1
ATOM 640 N N . VAL A 1 82 ? -10.730 -3.694 -3.180 1.00 93.69 82 VAL A N 1
ATOM 641 C CA . VAL A 1 82 ? -10.707 -2.665 -4.226 1.00 93.69 82 VAL A CA 1
ATOM 642 C C . VAL A 1 82 ? -9.281 -2.129 -4.397 1.00 93.69 82 VAL A C 1
ATOM 644 O O . VAL A 1 82 ? -8.620 -1.817 -3.412 1.00 93.69 82 VAL A O 1
ATOM 647 N N . VAL A 1 83 ? -8.796 -1.989 -5.635 1.00 92.75 83 VAL A N 1
ATOM 648 C CA . VAL A 1 83 ? -7.460 -1.439 -5.945 1.00 92.75 83 VAL A CA 1
ATOM 649 C C . VAL A 1 83 ? -7.595 -0.119 -6.701 1.00 92.75 83 VAL A C 1
ATOM 651 O O . VAL A 1 83 ? -8.233 -0.069 -7.751 1.00 92.75 83 VAL A O 1
ATOM 654 N N . ILE A 1 84 ? -6.962 0.933 -6.179 1.00 90.38 84 ILE A N 1
ATOM 655 C CA . ILE A 1 84 ? -6.984 2.301 -6.708 1.00 90.38 84 ILE A CA 1
ATOM 656 C C . ILE A 1 84 ? -5.540 2.791 -6.915 1.00 90.38 84 ILE A C 1
ATOM 658 O O . ILE A 1 84 ? -4.748 2.773 -5.978 1.00 90.38 84 ILE A O 1
ATOM 662 N N . ASP A 1 85 ? -5.114 3.257 -8.083 1.00 80.62 85 ASP A N 1
ATOM 663 C CA . ASP A 1 85 ? -5.742 3.047 -9.390 1.00 80.62 85 ASP A CA 1
ATOM 664 C C . ASP A 1 85 ? -5.420 1.630 -9.898 1.00 80.62 85 ASP A C 1
ATOM 666 O O . ASP A 1 85 ? -4.383 1.051 -9.547 1.00 80.62 85 ASP A O 1
ATOM 670 N N . GLN A 1 86 ? -6.309 1.045 -10.705 1.00 76.12 86 GLN A N 1
ATOM 671 C CA . GLN A 1 86 ? -6.059 -0.268 -11.302 1.00 76.12 86 GLN A CA 1
ATOM 672 C C . GLN A 1 86 ? -4.886 -0.194 -12.289 1.00 76.12 86 GLN A C 1
ATOM 674 O O . GLN A 1 86 ? -4.882 0.716 -13.119 1.00 76.12 86 GLN A O 1
ATOM 679 N N . PRO A 1 87 ? -3.947 -1.162 -12.289 1.00 71.12 87 PRO A N 1
ATOM 680 C CA . PRO A 1 87 ? -2.774 -1.153 -13.170 1.00 71.12 87 PRO A CA 1
ATOM 681 C C . PRO A 1 87 ? -3.086 -0.903 -14.652 1.00 71.12 87 PRO A C 1
ATOM 683 O O . PRO A 1 87 ? -2.3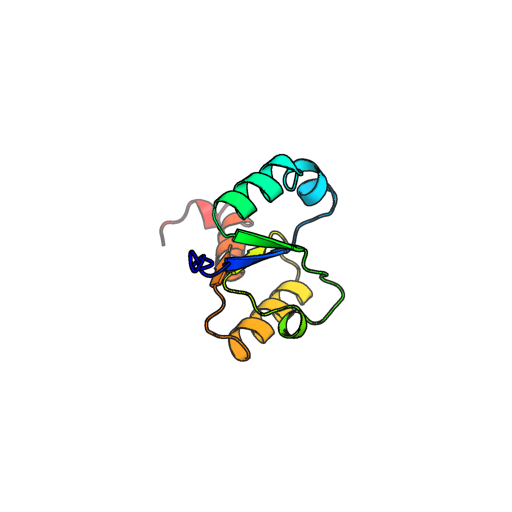48 -0.184 -15.321 1.00 71.12 87 PRO A O 1
ATOM 686 N N . GLN A 1 88 ? -4.208 -1.440 -15.145 1.00 63.88 88 GLN A N 1
ATOM 687 C CA . GLN A 1 88 ? -4.663 -1.293 -16.533 1.00 63.88 88 GLN A CA 1
ATOM 688 C C . GLN A 1 88 ? -5.031 0.157 -16.902 1.00 63.88 88 GLN A C 1
ATOM 690 O O . GLN A 1 88 ? -4.889 0.550 -18.055 1.00 63.88 88 GLN A O 1
ATOM 695 N N . ALA A 1 89 ? -5.443 0.986 -15.936 1.00 59.19 89 ALA A N 1
ATOM 696 C CA . ALA A 1 89 ? -5.820 2.382 -16.176 1.00 59.19 89 ALA A CA 1
ATOM 697 C C . ALA A 1 89 ? -4.606 3.319 -16.342 1.00 59.19 89 ALA A C 1
ATOM 699 O O . ALA A 1 89 ? -4.728 4.406 -16.906 1.00 59.19 89 ALA A O 1
ATOM 700 N N . ILE A 1 90 ? -3.418 2.917 -15.875 1.00 56.69 90 ILE A N 1
ATOM 701 C CA . ILE A 1 90 ? -2.228 3.782 -15.877 1.00 56.69 90 ILE A CA 1
ATOM 702 C C . ILE A 1 90 ? -1.464 3.736 -17.205 1.00 56.69 90 ILE A C 1
ATOM 704 O O . ILE A 1 90 ? -0.855 4.737 -17.588 1.00 56.69 90 ILE A O 1
ATOM 708 N N . GLU A 1 91 ? -1.521 2.627 -17.946 1.00 54.97 91 GLU A N 1
ATOM 709 C CA . GLU A 1 91 ? -0.856 2.504 -19.254 1.00 54.97 91 GLU A CA 1
ATOM 710 C C . GLU A 1 91 ? -1.389 3.535 -20.271 1.00 54.97 91 GLU A C 1
ATOM 712 O O . GLU A 1 91 ? -0.629 4.107 -21.057 1.00 54.97 91 GLU A O 1
ATOM 717 N N . HIS A 1 92 ? -2.678 3.873 -20.165 1.00 53.38 92 HIS A N 1
ATOM 718 C CA . HIS A 1 92 ? -3.325 4.922 -20.956 1.00 53.38 92 HIS A CA 1
ATOM 719 C C . HIS A 1 92 ? -2.843 6.337 -20.590 1.00 53.38 92 HIS A C 1
ATOM 721 O O . HIS A 1 92 ? -2.777 7.207 -21.455 1.00 53.38 92 HIS A O 1
ATOM 727 N N . VAL A 1 93 ? -2.468 6.578 -19.329 1.00 57.28 93 VAL A N 1
ATOM 728 C CA . VAL A 1 93 ? -2.005 7.893 -18.843 1.00 57.28 93 VAL A CA 1
ATOM 729 C C . VAL A 1 93 ? -0.505 8.099 -19.092 1.00 57.28 93 VAL A C 1
ATOM 731 O O . VAL A 1 93 ? -0.068 9.223 -19.347 1.00 57.28 93 VAL A O 1
ATOM 734 N N . LEU A 1 94 ? 0.305 7.034 -19.039 1.00 58.31 94 LEU A N 1
ATOM 735 C CA . LEU A 1 94 ? 1.755 7.109 -19.280 1.00 58.31 94 LEU A CA 1
ATOM 736 C C . LEU A 1 94 ? 2.106 7.280 -20.764 1.00 58.31 94 LEU A C 1
ATOM 738 O O . LEU A 1 94 ? 3.125 7.893 -21.089 1.00 58.31 94 LEU A O 1
ATOM 742 N N . ASN A 1 95 ? 1.234 6.835 -21.666 1.00 56.41 95 ASN A N 1
ATOM 743 C CA . ASN A 1 95 ? 1.316 7.172 -23.078 1.00 56.41 95 ASN A CA 1
ATOM 744 C C . ASN A 1 95 ? 0.550 8.470 -23.339 1.00 56.41 95 ASN A C 1
ATOM 746 O O . ASN A 1 95 ? -0.669 8.464 -23.489 1.00 56.41 95 ASN A O 1
ATOM 750 N N . ARG A 1 96 ? 1.269 9.595 -23.475 1.00 57.84 96 ARG A N 1
ATOM 751 C CA . ARG A 1 96 ? 0.663 10.905 -23.798 1.00 57.84 96 ARG A CA 1
ATOM 752 C C . ARG A 1 96 ? -0.263 10.872 -25.015 1.00 57.84 96 ARG A C 1
ATOM 754 O O . ARG A 1 96 ? -1.116 11.737 -25.106 1.00 57.84 96 ARG A O 1
ATOM 761 N N . VAL A 1 97 ? -0.087 9.920 -25.930 1.00 56.25 97 VAL A N 1
ATOM 762 C CA . VAL A 1 97 ? -0.928 9.724 -27.120 1.00 56.25 97 VAL A CA 1
ATOM 763 C C . VAL A 1 97 ? -2.247 9.014 -26.786 1.00 56.25 97 VAL A C 1
ATOM 765 O O . VAL A 1 97 ? -3.285 9.406 -27.308 1.00 56.25 97 VAL A O 1
ATOM 768 N N . LEU A 1 98 ? -2.235 8.019 -25.891 1.00 56.22 98 LEU A N 1
ATOM 769 C CA . LEU A 1 98 ? -3.437 7.263 -25.513 1.00 56.22 98 LEU A CA 1
ATOM 770 C C . LEU A 1 98 ? -4.377 8.071 -24.608 1.00 56.22 98 LEU A C 1
ATOM 772 O O . LEU A 1 98 ? -5.579 7.837 -24.627 1.00 56.22 98 LEU A O 1
ATOM 776 N N . MET A 1 99 ? -3.856 9.062 -23.878 1.00 62.00 99 MET A N 1
ATOM 777 C CA . MET A 1 99 ? -4.650 9.936 -23.003 1.00 62.00 99 MET A CA 1
ATOM 778 C C . MET A 1 99 ? -5.701 10.786 -23.750 1.00 62.00 99 MET A C 1
ATOM 780 O O . MET A 1 99 ? -6.685 11.193 -23.142 1.00 62.00 99 MET A O 1
ATOM 784 N N . TRP A 1 100 ? -5.501 11.081 -25.041 1.00 62.38 100 TRP A N 1
ATOM 785 C CA . TRP A 1 100 ? -6.392 11.957 -25.826 1.00 62.38 100 TRP A CA 1
ATOM 786 C C . TRP A 1 100 ? -7.352 11.209 -26.755 1.00 62.38 100 TRP A C 1
ATOM 788 O O . TRP A 1 100 ? -8.145 11.852 -27.443 1.00 62.38 100 TRP A O 1
ATOM 798 N N . LEU A 1 101 ? -7.282 9.878 -26.813 1.00 52.50 101 LEU A N 1
ATOM 799 C CA . LEU A 1 101 ? -8.186 9.088 -27.643 1.00 52.50 101 LEU A CA 1
ATOM 800 C C . LEU A 1 101 ? -9.437 8.708 -26.830 1.00 52.50 101 LEU A C 1
ATOM 802 O O . LEU A 1 101 ? -9.293 8.248 -25.697 1.00 52.50 101 LEU A O 1
ATOM 806 N N . PRO A 1 102 ? -10.656 8.904 -27.366 1.00 53.41 102 PRO A N 1
ATOM 807 C CA . PRO A 1 102 ? -11.875 8.471 -26.693 1.00 53.41 102 PRO A CA 1
ATOM 808 C C . PRO A 1 102 ? -11.945 6.936 -26.662 1.00 53.41 102 PRO A C 1
ATOM 810 O O . PRO A 1 102 ? -11.585 6.283 -27.644 1.00 53.41 102 PRO A O 1
ATOM 813 N N . GLY A 1 103 ? -12.372 6.393 -25.518 1.00 58.97 103 GLY A N 1
ATOM 814 C CA . GLY A 1 103 ? -12.645 4.965 -25.313 1.00 58.97 103 GLY A CA 1
ATOM 815 C C . GLY A 1 103 ? -14.062 4.564 -25.692 1.00 58.97 103 GLY A C 1
ATOM 816 O O . GLY A 1 103 ? -14.924 5.467 -25.800 1.00 58.97 103 GLY A O 1
#